Protein 8CDS (pdb70)

Foldseek 3Di:
DPKAKDKDFADEEAQFDKIKIKIAIPDDFQLQWKKFKFWPDPVDHTFGAKIAGNVRPDMDGDPVQPPFKDKGADRVRRMIMIIGGRDDQVVFTFMKMWIQNPSPDDDGDVVNTDNIHPGHTHGYDD

Solvent-accessible surface area: 6463 Å² total; per-residue (Å²): 118,148,16,119,10,97,12,54,36,30,25,117,20,98,60,49,60,66,28,88,0,18,0,63,6,58,46,99,64,0,73,83,23,11,0,0,0,0,9,56,30,150,212,88,116,67,37,29,0,0,0,3,36,61,189,34,108,25,43,64,52,10,132,68,2,126,88,31,7,70,10,43,31,41,42,107,127,23,39,0,40,0,128,0,57,59,1,83,49,120,0,47,5,34,0,11,0,0,0,5,77,108,107,80,50,53,25,81,69,34,180,41,7,48,60,74,5,168,20,16,91,0,45,6,48,128

Secondary structure (DSSP, 8-state):
---EEEEE---EEETT--EEEEEEEESS--TT-EEEEEEE-SS-SSEEEEEE-TTSS-EEE-GGGTTTEEEEEETTTTEEEEEE-S--GGG-EEEEEEEE-S-S-----GGG-B-----EEEEEE-

Nearest PDB structures (foldseek):
  7zox-assembly1_B  TM=9.797E-01  e=1.256E-21  Vicugna pacos
  6zwk-assembly6_F  TM=9.671E-01  e=2.564E-18  Vicugna pacos
  5imm-assembly1_B  TM=9.569E-01  e=3.963E-18  Camelidae
  8b7w-assembly1_H-2  TM=9.263E-01  e=4.849E-17  Lama glama
  6qkd-assembly3_J  TM=9.405E-01  e=1.669E-15  Lama glama

Sequence (126 aa):
SQVQLVESSGGGVVQTGDSLMMLSCTTVSSGHTIDNWAMGWFRQTPRKQREFVAAIDKRGTGAIYGNSSVKGRFTVSSRDNAKKNMVYLRMMNSLKPEDTAVYFCAVDQLLNAGLGDVSYYDYDYWGQGTQVTVSS

Structure (mmCIF, N/CA/C/O backbone):
data_8CDS
#
_entry.id   8CDS
#
_cell.length_a   26.877
_cell.length_b   42.105
_cell.length_c   44.946
_cell.angle_alpha   90.000
_cell.angle_beta   93.055
_cell.angle_gamma   90.000
#
_symmetry.space_group_name_H-M   'P 1 21 1'
#
loop_
_entity.id
_entity.type
_entity.pdbx_description
1 polymer '5-Nup93 inhibitory VHH antibody'
2 non-polymer 1,2-ETHANEDIOL
3 non-polymer DI(HYDROXYETHYL)ETHER
4 water water
#
loop_
_atom_site.group_PDB
_atom_site.id
_atom_site.type_symbol
_atom_site.label_atom_id
_atom_site.label_alt_id
_atom_site.label_comp_id
_atom_site.label_asym_id
_atom_site.label_entity_id
_atom_site.label_seq_id
_atom_site.pdbx_PDB_ins_code
_atom_site.Cartn_x
_atom_site.Cartn_y
_atom_site.Cartn_z
_atom_site.occupancy
_atom_site.B_iso_or_equiv
_atom_site.auth_seq_id
_atom_site.auth_comp_id
_atom_site.auth_asym_id
_atom_site.auth_atom_id
_atom_site.pdbx_PDB_model_num
ATOM 1 N N . SER A 1 2 ? 13.87225 -12.00307 5.13848 1.000 44.62098 2 SER A N 1
ATOM 2 C CA . SER A 1 2 ? 12.55538 -11.48285 4.78686 1.000 44.95487 2 SER A CA 1
ATOM 3 C C . SER A 1 2 ? 12.64023 -10.51623 3.60851 1.000 43.90477 2 SER A C 1
ATOM 4 O O . SER A 1 2 ? 13.57421 -9.71546 3.50521 1.000 44.08897 2 SER A O 1
ATOM 7 N N . GLN A 1 3 ? 11.65511 -10.58896 2.71539 1.000 41.66879 3 GLN A N 1
ATOM 8 C CA . GLN A 1 3 ? 11.65047 -9.77086 1.50980 1.000 40.85681 3 GLN A CA 1
ATOM 9 C C . GLN A 1 3 ? 10.74305 -8.55285 1.63690 1.000 34.52282 3 GLN A C 1
ATOM 10 O O . GLN A 1 3 ? 10.20473 -8.07805 0.63450 1.000 33.71428 3 GLN A O 1
ATOM 16 N N . VAL A 1 4 ? 10.58061 -8.03151 2.84729 1.000 30.23239 4 VAL A N 1
ATOM 17 C CA . VAL A 1 4 ? 9.71717 -6.88062 3.09544 1.000 26.02526 4 VAL A CA 1
ATOM 18 C C . VAL A 1 4 ? 10.51324 -5.60078 2.89524 1.000 24.84440 4 VAL A C 1
ATOM 19 O O . VAL A 1 4 ? 11.58122 -5.42580 3.49282 1.000 25.67564 4 VAL A O 1
ATOM 23 N N . GLN A 1 5 ? 9.98700 -4.69580 2.06713 1.000 22.27200 5 GLN A N 1
ATOM 24 C CA . GLN A 1 5 ? 10.65645 -3.43547 1.76692 1.000 22.69716 5 GLN A CA 1
ATOM 25 C C . GLN A 1 5 ? 9.70497 -2.27506 2.00340 1.000 20.32877 5 GLN A C 1
ATOM 26 O O . GLN A 1 5 ? 8.54162 -2.32143 1.60015 1.000 20.78510 5 GLN A O 1
ATOM 32 N N . LEU A 1 6 ? 10.21396 -1.22966 2.64592 1.000 18.22087 6 LEU A N 1
ATOM 33 C CA . LEU A 1 6 ? 9.43200 -0.04968 2.99149 1.000 18.23878 6 LEU A CA 1
ATOM 34 C C . LEU A 1 6 ? 10.04637 1.15950 2.31457 1.000 19.18909 6 LEU A C 1
ATOM 35 O O . LEU A 1 6 ? 11.26593 1.34011 2.36951 1.000 20.91859 6 LEU A O 1
ATOM 40 N N . VAL A 1 7 ? 9.20408 1.99917 1.70550 1.000 19.12814 7 VAL A N 1
ATOM 41 C CA . VAL A 1 7 ? 9.66184 3.21981 1.04460 1.000 18.71541 7 VAL A CA 1
ATOM 42 C C . VAL A 1 7 ? 8.83826 4.39714 1.54239 1.000 18.44953 7 VAL A C 1
ATOM 43 O O . VAL A 1 7 ? 7.64317 4.50670 1.22561 1.000 18.47682 7 VAL A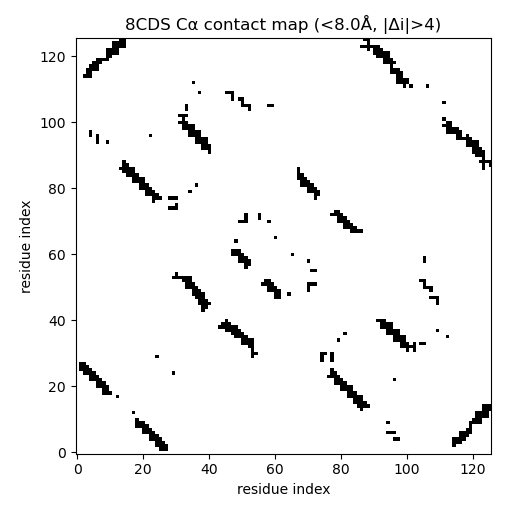 O 1
ATOM 47 N N . GLU A 1 8 ? 9.47916 5.28865 2.30405 1.000 17.91851 8 GLU A N 1
ATOM 48 C CA . GLU A 1 8 ? 8.83698 6.49652 2.79799 1.000 17.99367 8 GLU A CA 1
ATOM 49 C C . GLU A 1 8 ? 8.95349 7.62853 1.78839 1.000 17.99203 8 GLU A C 1
ATOM 50 O O . GLU A 1 8 ? 9.96752 7.77589 1.10623 1.000 20.50991 8 GLU A O 1
ATOM 56 N N . SER A 1 9 ? 7.91530 8.44980 1.71996 1.000 16.66400 9 SER A N 1
ATOM 57 C CA A SER A 1 9 ? 7.93548 9.61079 0.84620 0.553 16.82146 9 SER A CA 1
ATOM 58 C CA B SER A 1 9 ? 7.91786 9.60298 0.83542 0.447 17.40552 9 SER A CA 1
ATOM 59 C C . SER A 1 9 ? 7.11541 10.71602 1.49003 1.000 16.68862 9 SER A C 1
ATOM 60 O O . SER A 1 9 ? 6.47261 10.52115 2.52587 1.000 15.90494 9 SER A O 1
ATOM 65 N N . GLY A 1 10 ? 7.15277 11.88740 0.86567 1.000 17.76659 10 GLY A N 1
ATOM 66 C CA . GLY A 1 10 ? 6.39505 13.01966 1.33803 1.000 18.62345 10 GLY A CA 1
ATOM 67 C C . GLY A 1 10 ? 7.19448 14.02495 2.12677 1.000 16.99461 10 GLY A C 1
ATOM 68 O O . GLY A 1 10 ? 6.64739 15.07249 2.49631 1.000 17.68955 10 GLY A O 1
ATOM 69 N N . GLY A 1 11 ? 8.46680 13.74448 2.40319 1.000 17.64327 11 GLY A N 1
ATOM 70 C CA . GLY A 1 11 ? 9.29466 14.73287 3.05439 1.000 18.43798 11 GLY A CA 1
ATOM 71 C C . GLY A 1 11 ? 9.50630 15.95509 2.18294 1.000 17.75362 11 GLY A C 1
ATOM 72 O O . GLY A 1 11 ? 9.29955 15.94180 0.96583 1.000 20.45441 11 GLY A O 1
ATOM 73 N N . GLY A 1 12 ? 9.91427 17.03858 2.82644 1.000 17.84056 12 GLY A N 1
ATOM 74 C CA . GLY A 1 12 ? 10.13317 18.27288 2.10086 1.000 18.57748 12 GLY A CA 1
ATOM 75 C C . GLY A 1 12 ? 10.61298 19.36972 3.02415 1.000 18.05834 12 GLY A C 1
ATOM 76 O O . GLY A 1 12 ? 10.84312 19.16240 4.22201 1.000 19.69473 12 GLY A O 1
ATOM 77 N N . VAL A 1 13 ? 10.76796 20.54913 2.43450 1.000 18.01481 13 VAL A N 1
ATOM 78 C CA . VAL A 1 13 ? 11.20989 21.74913 3.13228 1.000 20.06057 13 VAL A CA 1
ATOM 79 C C . VAL A 1 13 ? 10.00123 22.65904 3.28318 1.000 20.85495 13 VAL A C 1
ATOM 80 O O . VAL A 1 13 ? 9.35523 23.01180 2.29027 1.000 22.73801 13 VAL A O 1
ATOM 84 N N . VAL A 1 14 ? 9.68354 23.04111 4.51653 1.000 19.61270 14 VAL A N 1
ATOM 85 C CA . VAL A 1 14 ? 8.49247 23.83418 4.78523 1.000 20.51799 14 VAL A CA 1
ATOM 86 C C . VAL A 1 14 ? 8.81695 24.90807 5.81410 1.000 22.39292 14 VAL A C 1
ATOM 87 O O . VAL A 1 14 ? 9.87662 24.90675 6.44639 1.000 23.96173 14 VAL A O 1
ATOM 91 N N . GLN A 1 15 ? 7.88696 25.84808 5.94463 1.000 23.94362 15 GLN A N 1
ATOM 92 C CA . GLN A 1 15 ? 7.94317 26.92774 6.91765 1.000 25.03070 15 GLN A CA 1
ATOM 93 C C . GLN A 1 15 ? 7.28318 26.48690 8.22158 1.000 21.46107 15 GLN A C 1
ATOM 94 O O . GLN A 1 15 ? 6.37788 25.65330 8.22355 1.000 20.44870 15 GLN A O 1
ATOM 100 N N . THR A 1 16 ? 7.75167 27.04274 9.33586 1.000 19.77680 16 THR A N 1
ATOM 101 C CA . THR A 1 16 ? 7.03273 26.91143 10.59653 1.000 20.96546 16 THR A CA 1
ATOM 102 C C . THR A 1 16 ? 5.53898 27.14811 10.40996 1.000 20.10854 16 THR A C 1
ATOM 103 O O . THR A 1 16 ? 5.12172 28.12623 9.78510 1.000 21.25556 16 THR A O 1
ATOM 107 N N . GLY A 1 17 ? 4.73732 26.22408 10.93483 1.000 19.83355 17 GLY A N 1
ATOM 108 C CA . GLY A 1 17 ? 3.29831 26.28677 10.82261 1.000 20.30186 17 GLY A CA 1
ATOM 109 C C . GLY A 1 17 ? 2.71243 25.50570 9.66645 1.000 21.06054 17 GLY A C 1
ATOM 110 O O . GLY A 1 17 ? 1.49414 25.29720 9.64239 1.000 23.57694 17 GLY A O 1
ATOM 111 N N . ASP A 1 18 ? 3.53443 25.07753 8.70849 1.000 20.73898 18 ASP A N 1
ATOM 112 C CA . ASP A 1 18 ? 3.07268 24.35235 7.53644 1.000 20.71551 18 ASP A CA 1
ATOM 113 C C . ASP A 1 18 ? 2.72099 22.90661 7.88915 1.000 19.54689 18 ASP A C 1
ATOM 114 O O . ASP A 1 18 ? 2.95538 22.42568 9.00493 1.000 18.40038 18 ASP A O 1
ATOM 119 N N . SER A 1 19 ? 2.17715 22.20537 6.89378 1.000 19.56906 19 SER A N 1
ATOM 120 C CA . SER A 1 19 ? 1.74528 20.82022 7.01641 1.000 18.60635 19 SER A CA 1
ATOM 121 C C . SER A 1 19 ? 2.39746 19.96945 5.94168 1.000 18.84056 19 SER A C 1
ATOM 122 O O . SER A 1 19 ? 2.67172 20.44286 4.83810 1.000 20.11126 19 SER A O 1
ATOM 125 N N . LEU A 1 20 ? 2.63212 18.70203 6.28009 1.000 16.79863 20 LEU A N 1
ATOM 126 C CA . LEU A 1 20 ? 3.07080 17.68167 5.33985 1.000 15.96064 20 LEU A CA 1
ATOM 127 C C . LEU A 1 20 ? 2.23386 16.43226 5.55491 1.000 18.40817 20 LEU A C 1
ATOM 128 O O . LEU A 1 20 ? 1.62117 16.24463 6.60461 1.000 19.64669 20 LEU A O 1
ATOM 133 N N . MET A 1 21 ? 2.26202 15.55175 4.56444 1.000 17.36737 21 MET A N 1
ATOM 134 C CA A MET A 1 21 ? 1.61522 14.24525 4.65794 0.700 17.46295 21 MET A CA 1
ATOM 135 C CA B MET A 1 21 ? 1.61175 14.24680 4.64395 0.300 17.89691 21 MET A CA 1
ATOM 136 C C . MET A 1 21 ? 2.63214 13.20256 4.20339 1.000 17.22578 21 MET A C 1
ATOM 137 O O . MET A 1 21 ? 2.86056 13.02586 3.00078 1.000 20.28390 21 MET A O 1
ATOM 146 N N . LEU A 1 22 ? 3.24853 12.51508 5.16187 1.000 14.89811 22 LEU A N 1
ATOM 147 C CA . LEU A 1 22 ? 4.16657 11.44536 4.79953 1.000 13.50107 22 LEU A CA 1
ATOM 148 C C . LEU A 1 22 ? 3.39385 10.17906 4.45264 1.000 14.56639 22 LEU A C 1
ATOM 149 O O . LEU A 1 22 ? 2.29463 9.93003 4.96092 1.000 14.04906 22 LEU A O 1
ATOM 154 N N . SER A 1 23 ? 3.97759 9.37457 3.57244 1.000 15.04574 23 SER A N 1
ATOM 155 C CA . SER A 1 23 ? 3.41175 8.07210 3.25634 1.000 16.39523 23 SER A CA 1
ATOM 156 C C . SER A 1 23 ? 4.52776 7.04239 3.24561 1.000 16.81243 23 SER A C 1
ATOM 157 O O . SER A 1 23 ? 5.70670 7.36666 3.08521 1.000 18.19971 23 SER A O 1
ATOM 160 N N . CYS A 1 24 ? 4.14388 5.78799 3.43904 1.000 16.28442 24 CYS A N 1
ATOM 161 C CA . CYS A 1 24 ? 5.08054 4.68755 3.31194 1.000 15.96811 24 CYS A CA 1
ATOM 162 C C . CYS A 1 24 ? 4.37828 3.56658 2.57485 1.000 15.91503 24 CYS A C 1
ATOM 163 O O . CYS A 1 24 ? 3.27268 3.17424 2.95381 1.000 15.09437 24 CYS A O 1
ATOM 166 N N A THR A 1 25 ? 5.02171 3.04759 1.53661 0.709 16.47744 25 THR A N 1
ATOM 167 N N B THR A 1 25 ? 4.99149 3.10048 1.49093 0.291 16.55937 25 THR A N 1
ATOM 168 C CA A THR A 1 25 ? 4.50380 1.91714 0.77701 0.709 17.37543 25 THR A CA 1
ATOM 169 C CA B THR A 1 25 ? 4.52796 1.90794 0.79806 0.291 17.09444 25 THR A CA 1
ATOM 170 C C A THR A 1 25 ? 5.30661 0.66814 1.11671 0.709 17.67294 25 THR A C 1
ATOM 171 C C B THR A 1 25 ? 5.29704 0.70338 1.31170 0.291 17.40978 25 THR A C 1
ATOM 172 O O A THR A 1 25 ? 6.54144 0.69682 1.08336 0.709 18.35780 25 THR A O 1
ATOM 173 O O B THR A 1 25 ? 6.49458 0.79233 1.59577 0.291 17.91198 25 THR A O 1
ATOM 180 N N . VAL A 1 26 ? 4.60866 -0.42585 1.42117 1.000 17.15931 26 VAL A N 1
ATOM 181 C CA . VAL A 1 26 ? 5.22728 -1.67350 1.85597 1.000 17.68636 26 VAL A CA 1
ATOM 182 C C . VAL A 1 26 ? 5.10365 -2.69126 0.73367 1.000 18.51572 26 VAL A C 1
ATOM 183 O O . VAL A 1 26 ? 4.02419 -2.85644 0.15013 1.000 19.65821 26 VAL A O 1
ATOM 187 N N . SER A 1 27 ? 6.19431 -3.39092 0.44637 1.000 19.74894 27 SER A N 1
ATOM 188 C CA A SER A 1 27 ? 6.18551 -4.43803 -0.56251 0.582 21.11551 27 SER A CA 1
ATOM 189 C CA B SER A 1 27 ? 6.18015 -4.43902 -0.55908 0.418 21.19711 27 SER A CA 1
ATOM 190 C C . SER A 1 27 ? 6.76001 -5.72396 0.01614 1.000 21.51102 27 SER A C 1
ATOM 191 O O . SER A 1 27 ? 7.63400 -5.69795 0.88115 1.000 23.77940 27 SER A O 1
ATOM 196 N N . GLY A 1 28 ? 6.25194 -6.85679 -0.46597 1.000 21.18904 28 GLY A N 1
ATOM 197 C CA . GLY A 1 28 ? 6.77284 -8.16245 -0.08753 1.000 21.39463 28 GLY A CA 1
ATOM 198 C C . GLY A 1 28 ? 5.90083 -8.94770 0.86384 1.000 22.29656 28 GLY A C 1
ATOM 199 O O . GLY A 1 28 ? 6.10915 -10.16080 1.01758 1.000 23.18279 28 GLY A O 1
ATOM 200 N N . HIS A 1 29 ? 4.93031 -8.30287 1.49668 1.000 20.99670 29 HIS A N 1
ATOM 201 C CA . HIS A 1 29 ? 4.03411 -8.95577 2.43788 1.000 20.83177 29 HIS A CA 1
ATOM 202 C C . HIS A 1 29 ? 2.90647 -7.98445 2.74596 1.000 19.98592 29 HIS A C 1
ATOM 203 O O . HIS A 1 29 ? 3.10908 -6.77037 2.72792 1.000 19.98997 29 HIS A O 1
ATOM 210 N N . THR A 1 30 ? 1.71955 -8.52264 2.99663 1.000 18.47550 30 THR A N 1
ATOM 211 C CA . THR A 1 30 ? 0.61379 -7.67916 3.42606 1.000 18.54751 30 THR A CA 1
ATOM 212 C C . THR A 1 30 ? 0.88972 -7.10580 4.81457 1.000 19.56515 30 THR A C 1
ATOM 213 O O . THR A 1 30 ? 1.50781 -7.75165 5.67029 1.000 20.46599 30 THR A O 1
ATOM 217 N N . ILE A 1 31 ? 0.42269 -5.87002 5.03420 1.000 19.08794 31 ILE A N 1
ATOM 218 C CA . ILE A 1 31 ? 0.53664 -5.25080 6.35156 1.000 18.61284 31 ILE A CA 1
ATOM 219 C C . ILE A 1 31 ? -0.71262 -5.44259 7.19837 1.000 18.42521 31 ILE A C 1
ATOM 220 O O . ILE A 1 31 ? -0.77195 -4.91364 8.31536 1.000 17.46113 31 ILE A O 1
ATOM 225 N N . ASP A 1 32 ? -1.70911 -6.19019 6.71950 1.000 19.45088 32 ASP A N 1
ATOM 226 C CA . ASP A 1 32 ? -3.01034 -6.15024 7.38661 1.000 18.93190 32 ASP A CA 1
ATOM 227 C C . ASP A 1 32 ? -3.02572 -6.82179 8.75526 1.000 18.90768 32 ASP A C 1
ATOM 228 O O . ASP A 1 32 ? -3.99383 -6.63992 9.49867 1.000 20.72866 32 ASP A O 1
ATOM 233 N N . ASN A 1 33 ? -1.99617 -7.58579 9.11160 1.000 18.09139 33 ASN A N 1
ATOM 234 C CA . ASN A 1 33 ? -1.92071 -8.16698 10.44695 1.000 18.57042 33 ASN A CA 1
ATOM 235 C C . ASN A 1 33 ? -0.83811 -7.53410 11.30563 1.000 17.91642 33 ASN A C 1
ATOM 236 O O . ASN A 1 33 ? -0.52109 -8.07612 12.36772 1.000 20.87014 33 ASN A O 1
ATOM 241 N N . TRP A 1 34 ? -0.27542 -6.39663 10.88566 1.000 16.69113 34 TRP A N 1
ATOM 242 C CA . TRP A 1 34 ? 0.83084 -5.74876 11.57737 1.000 16.63996 34 TRP A CA 1
ATOM 243 C C . TRP A 1 34 ? 0.44043 -4.38117 12.11807 1.000 14.77314 34 TRP A C 1
ATOM 244 O O . TRP A 1 34 ? -0.28649 -3.61891 11.46289 1.000 14.61489 34 TRP A O 1
ATOM 255 N N . ALA A 1 35 ? 0.95679 -4.06726 13.30280 1.000 15.84124 35 ALA A N 1
ATOM 256 C CA . ALA A 1 35 ? 1.04125 -2.68228 13.73925 1.000 14.71945 35 ALA A CA 1
ATOM 257 C C . ALA A 1 35 ? 2.17124 -1.99839 12.98724 1.000 15.58245 35 ALA A C 1
ATOM 258 O O . ALA A 1 35 ? 3.15520 -2.63019 12.60731 1.000 16.25613 35 ALA A O 1
ATOM 260 N N . MET A 1 36 ? 2.01614 -0.70263 12.74888 1.000 15.05488 36 MET A N 1
ATOM 261 C CA . MET A 1 36 ? 3.01030 0.05267 12.00289 1.000 14.82614 36 MET A CA 1
ATOM 262 C C . MET A 1 36 ? 3.38037 1.29288 12.79698 1.000 13.85631 36 MET A C 1
ATOM 263 O O . MET A 1 36 ? 2.54139 1.85379 13.50239 1.000 14.78184 36 MET A O 1
ATOM 268 N N . GLY A 1 37 ? 4.65315 1.70317 12.70677 1.000 11.91581 37 GLY A N 1
ATOM 269 C CA . GLY A 1 37 ? 5.13465 2.82319 13.47989 1.000 12.40873 37 GLY A CA 1
ATOM 270 C C . GLY A 1 37 ? 5.89805 3.83168 12.64395 1.000 13.33021 37 GLY A C 1
ATOM 271 O O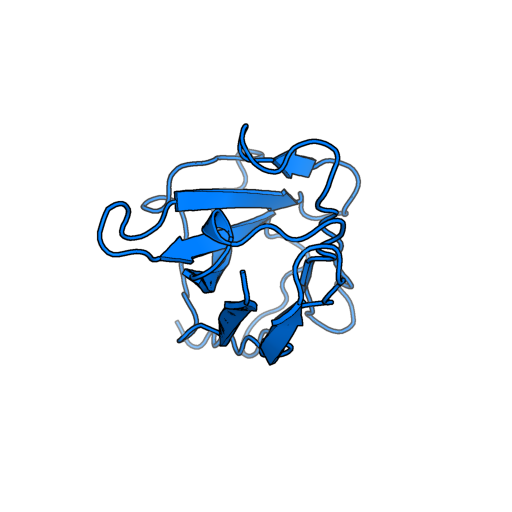 . GLY A 1 37 ? 6.43593 3.52246 11.57637 1.000 15.64340 37 GLY A O 1
ATOM 272 N N . TRP A 1 38 ? 5.94918 5.05998 13.16976 1.000 13.65951 38 TRP A N 1
ATOM 273 C CA . TRP A 1 38 ? 6.79506 6.12506 12.65111 1.000 13.79582 38 TRP A CA 1
ATOM 274 C C . TRP A 1 38 ? 7.77561 6.56461 13.72308 1.000 12.36960 38 TRP A C 1
ATOM 275 O O . TRP A 1 38 ? 7.39946 6.72556 14.89633 1.000 12.66287 38 TRP A O 1
ATOM 286 N N . PHE A 1 39 ? 9.03349 6.75131 13.31145 1.000 13.30693 39 PHE A N 1
ATOM 287 C CA . PHE A 1 39 ? 10.11170 7.25076 14.15538 1.000 14.32914 39 PHE A CA 1
ATOM 288 C C . PHE A 1 39 ? 10.87516 8.33490 13.40904 1.000 14.62723 39 PHE A C 1
ATOM 289 O O . PHE A 1 39 ? 10.73347 8.49521 12.19657 1.000 15.81719 39 PHE A O 1
ATOM 297 N N . ARG A 1 40 ? 11.73241 9.06377 14.12460 1.000 14.83427 40 ARG A N 1
ATOM 298 C CA . ARG A 1 40 ? 12.50990 10.10686 13.46272 1.000 13.72776 40 ARG A CA 1
ATOM 299 C C . ARG A 1 40 ? 13.90504 10.21546 14.06257 1.000 14.54797 40 ARG A C 1
ATOM 300 O O . ARG A 1 40 ? 14.11534 9.99927 15.25914 1.000 15.05801 40 ARG A O 1
ATOM 308 N N . GLN A 1 41 ? 14.85233 10.57079 13.19697 1.000 13.60209 41 GLN A N 1
ATOM 309 C CA . GLN A 1 41 ? 16.27346 10.58971 13.50994 1.000 13.07568 41 GLN A CA 1
ATOM 310 C C . GLN A 1 41 ? 16.79309 12.02163 13.50549 1.000 14.98837 41 GLN A C 1
ATOM 311 O O . GLN A 1 41 ? 16.58810 12.76345 12.52930 1.000 14.53847 41 GLN A O 1
ATOM 317 N N . THR A 1 42 ? 17.47857 12.38352 14.58596 1.000 16.67996 42 THR A N 1
ATOM 318 C CA . THR A 1 42 ? 18.19552 13.63694 14.77510 1.000 18.88897 42 THR A CA 1
ATOM 319 C C . THR A 1 42 ? 19.55688 13.31820 15.37341 1.000 18.67568 42 THR A C 1
ATOM 320 O O . THR A 1 42 ? 19.82295 12.17692 15.76743 1.000 18.48246 42 THR A O 1
ATOM 324 N N . PRO A 1 43 ? 20.45558 14.30580 15.47019 1.000 19.42286 43 PRO A N 1
ATOM 325 C CA . PRO A 1 43 ? 21.72011 14.04213 16.18223 1.000 20.22075 43 PRO A CA 1
ATOM 326 C C . PRO A 1 43 ? 21.51255 13.55963 17.60836 1.000 21.10217 43 PRO A C 1
ATOM 327 O O . PRO A 1 43 ? 22.29968 12.74042 18.10385 1.000 21.88200 43 PRO A O 1
ATOM 331 N N . ARG A 1 44 ? 20.44306 14.00964 18.26811 1.000 20.62537 44 ARG A N 1
ATOM 332 C CA . ARG A 1 44 ? 20.22437 13.66826 19.66314 1.000 20.92954 44 ARG A CA 1
ATOM 333 C C . ARG A 1 44 ? 19.42531 12.38751 19.87581 1.000 19.55758 44 ARG A C 1
ATOM 334 O O . ARG A 1 44 ? 19.52192 11.79923 20.95721 1.000 20.56564 44 ARG A O 1
ATOM 342 N N . LYS A 1 45 ? 18.64850 11.93685 18.89215 1.000 18.02560 45 LYS A N 1
ATOM 343 C CA . LYS A 1 45 ? 17.85502 10.71796 19.03641 1.000 16.86137 45 LYS A CA 1
ATOM 344 C C . LYS A 1 45 ? 17.90694 9.95132 17.72956 1.000 15.67354 45 LYS A C 1
ATOM 345 O O . LYS A 1 45 ? 17.48353 10.46330 16.69450 1.000 16.49147 45 LYS A O 1
ATOM 351 N N . GLN A 1 46 ? 18.44032 8.73122 17.77251 1.000 16.59444 46 GLN A N 1
ATOM 352 C CA . GLN A 1 46 ? 18.61802 7.97734 16.53596 1.000 15.03729 46 GLN A CA 1
ATOM 353 C C . GLN A 1 46 ? 17.27603 7.52541 15.96967 1.000 15.36102 46 GLN A C 1
ATOM 354 O O . GLN A 1 46 ? 17.07326 7.55528 14.75266 1.000 15.60630 46 GLN A O 1
ATOM 360 N N . ARG A 1 47 ? 16.35607 7.09069 16.82961 1.000 16.67093 47 ARG A N 1
ATOM 361 C CA . ARG A 1 47 ? 15.00202 6.70866 16.40396 1.000 15.99659 47 ARG A CA 1
ATOM 362 C C . ARG A 1 47 ? 14.03727 7.13696 17.51086 1.000 16.09638 47 ARG A C 1
ATOM 363 O O . ARG A 1 47 ? 13.58775 6.32498 18.32439 1.000 17.23544 47 ARG A O 1
ATOM 371 N N . GLU A 1 48 ? 13.69279 8.42070 17.51529 1.000 15.46058 48 GLU A N 1
ATOM 372 C CA . GLU A 1 48 ? 12.68178 8.93100 18.43394 1.000 14.23359 48 GLU A CA 1
ATOM 373 C C . GLU A 1 48 ? 11.28137 8.46033 18.02273 1.000 15.10253 48 GLU A C 1
ATOM 374 O O . GLU A 1 48 ? 10.88845 8.58829 16.85836 1.000 15.87833 48 GLU A O 1
ATOM 380 N N . PHE A 1 49 ? 10.52582 7.92067 18.97569 1.000 14.51272 49 PHE A N 1
ATOM 381 C CA . PHE A 1 49 ? 9.16835 7.48512 18.66622 1.000 14.05871 49 PHE A CA 1
ATOM 382 C C . PHE A 1 49 ? 8.25942 8.65656 18.28604 1.000 14.76127 49 PHE A C 1
ATOM 383 O O . PHE A 1 49 ? 8.20481 9.67698 18.99288 1.000 14.76915 49 PHE A O 1
ATOM 391 N N . VAL A 1 50 ? 7.50261 8.49291 17.18531 1.000 13.54401 50 VAL A N 1
ATOM 392 C CA . VAL A 1 50 ? 6.56097 9.50723 16.71825 1.000 12.48597 50 VAL A CA 1
ATOM 393 C C . VAL A 1 50 ? 5.11299 9.02599 16.78663 1.000 14.59479 50 VAL A C 1
ATOM 394 O O . VAL A 1 50 ? 4.25184 9.71723 17.33806 1.000 13.66122 50 VAL A O 1
ATOM 398 N N . ALA A 1 51 ? 4.81484 7.85944 16.20412 1.000 13.70322 51 ALA A N 1
ATOM 399 C CA . ALA A 1 51 ? 3.44022 7.36584 16.22413 1.000 15.05322 51 ALA A CA 1
ATOM 400 C C . ALA A 1 51 ? 3.40784 5.86778 15.94616 1.000 15.35487 51 ALA A C 1
ATOM 401 O O . ALA A 1 51 ? 4.31662 5.30622 15.33330 1.000 15.01477 51 ALA A O 1
ATOM 403 N N . ALA A 1 52 ? 2.32639 5.23012 16.38700 1.000 13.04117 52 ALA A N 1
ATOM 404 C CA . ALA A 1 52 ? 2.08104 3.83609 16.03655 1.000 12.56402 52 ALA A CA 1
ATOM 405 C C . ALA A 1 52 ? 0.58907 3.62159 15.86570 1.000 12.52023 52 ALA A C 1
ATOM 406 O O . ALA A 1 52 ? -0.21233 4.28360 16.52104 1.000 14.12499 52 ALA A O 1
ATOM 408 N N . ILE A 1 53 ? 0.22218 2.68458 14.98046 1.000 12.85651 53 ILE A N 1
ATOM 409 C CA . ILE A 1 53 ? -1.17155 2.46565 14.62049 1.000 13.49762 53 ILE A CA 1
ATOM 410 C C . ILE A 1 53 ? -1.42665 0.96664 14.55657 1.000 14.56251 53 ILE A C 1
ATOM 411 O O . ILE A 1 53 ? -0.60993 0.21591 14.01113 1.000 14.64316 53 ILE A O 1
ATOM 416 N N . ASP A 1 54 ? -2.56156 0.52909 15.11311 1.000 15.29226 54 ASP A N 1
ATOM 417 C CA . ASP A 1 54 ? -2.81094 -0.90326 15.17379 1.000 15.73368 54 ASP A CA 1
ATOM 418 C C . ASP A 1 54 ? -3.31242 -1.42289 13.82407 1.000 15.37234 54 ASP A C 1
ATOM 419 O O . ASP A 1 54 ? -3.58121 -0.65952 12.89202 1.000 15.48162 54 ASP A O 1
ATOM 424 N N . LYS A 1 55 ? -3.43250 -2.75348 13.72659 1.000 16.11899 55 LYS A N 1
ATOM 425 C CA . LYS A 1 55 ? -3.60410 -3.38864 12.42348 1.000 17.89227 55 LYS A CA 1
ATOM 426 C C . LYS A 1 55 ? -4.86697 -2.91662 11.70685 1.000 19.54672 55 LYS A C 1
ATOM 427 O O . LYS A 1 55 ? -4.86994 -2.80773 10.47344 1.000 20.76091 55 LYS A O 1
ATOM 433 N N . ARG A 1 56 ? -5.93698 -2.60592 12.43865 1.000 19.51077 56 ARG A N 1
ATOM 434 C CA . ARG A 1 56 ? -7.15764 -2.14833 11.79015 1.000 21.60790 56 ARG A CA 1
ATOM 435 C C . ARG A 1 56 ? -7.29081 -0.63457 11.73708 1.000 20.82399 56 ARG A C 1
ATOM 436 O O . ARG A 1 56 ? -8.22636 -0.13200 11.10894 1.000 22.62175 56 ARG A O 1
ATOM 444 N N . GLY A 1 57 ? -6.37215 0.10594 12.34588 1.000 19.17856 57 GLY A N 1
ATOM 445 C CA . GLY A 1 57 ? -6.45412 1.55032 12.35440 1.000 19.87011 57 GLY A CA 1
ATOM 446 C C . GLY A 1 57 ? -7.32732 2.12967 13.44128 1.000 20.66094 57 GLY A C 1
ATOM 447 O O . GLY A 1 57 ? -7.47976 3.35567 13.49871 1.000 23.41633 57 GLY A O 1
ATOM 448 N N . THR A 1 58 ? -7.89573 1.29491 14.31116 1.000 20.19894 58 THR A N 1
ATOM 449 C CA . THR A 1 58 ? -8.79047 1.78502 15.35412 1.000 20.66531 5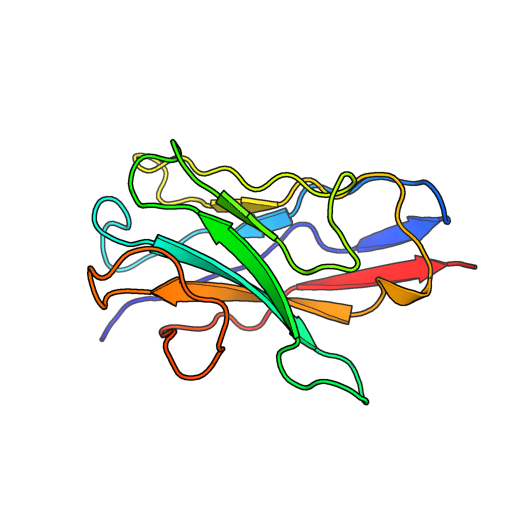8 THR A CA 1
ATOM 450 C C . THR A 1 58 ? -8.04522 2.46585 16.49494 1.000 20.26612 58 THR A C 1
ATOM 451 O O . THR A 1 58 ? -8.60151 3.35144 17.14271 1.000 22.35037 58 THR A O 1
ATOM 455 N N . GLY A 1 59 ? -6.80725 2.07801 16.76985 1.000 18.20672 59 GLY A N 1
ATOM 456 C CA . GLY A 1 59 ? -6.04876 2.64916 17.86987 1.000 16.96748 59 GLY A CA 1
ATOM 457 C C . GLY A 1 59 ? -4.73871 3.23683 17.38283 1.000 15.93403 59 GLY A C 1
ATOM 458 O O . GLY A 1 59 ? -4.16215 2.77516 16.39478 1.000 17.04951 59 GLY A O 1
ATOM 459 N N . ALA A 1 60 ? -4.27457 4.26996 18.08589 1.000 16.15537 60 ALA A N 1
ATOM 460 C CA . ALA A 1 60 ? -3.00068 4.90850 17.78977 1.000 15.38115 60 ALA A CA 1
ATOM 461 C C . ALA A 1 60 ? -2.41385 5.49029 19.06555 1.000 16.15455 60 ALA A C 1
ATOM 462 O O . ALA A 1 60 ? -3.14044 5.88303 19.98439 1.000 18.78896 60 ALA A O 1
ATOM 464 N N . ILE A 1 61 ? -1.08545 5.53631 19.11688 1.000 14.92750 61 ILE A N 1
ATOM 465 C CA . ILE A 1 61 ? -0.37328 6.24722 20.16770 1.000 15.63881 61 ILE A CA 1
ATOM 466 C C . ILE A 1 61 ? 0.64716 7.16626 19.51217 1.000 15.77899 61 ILE A C 1
ATOM 467 O O . ILE A 1 61 ? 1.04043 6.97625 18.35786 1.000 15.54862 61 ILE A O 1
ATOM 472 N N . TYR A 1 62 ? 1.07850 8.17505 20.27088 1.000 15.93723 62 TYR A N 1
ATOM 473 C CA . TYR A 1 62 ? 1.94591 9.21757 19.73494 1.000 15.79112 62 TYR A CA 1
ATOM 474 C C . TYR A 1 62 ? 3.04140 9.57235 20.72485 1.000 16.10092 62 TYR A C 1
ATOM 475 O O . TYR A 1 62 ? 2.85866 9.47509 21.94328 1.000 17.29141 62 TYR A O 1
ATOM 484 N N . GLY A 1 63 ? 4.17107 10.02086 20.17960 1.000 15.89548 63 GLY A N 1
ATOM 485 C CA . GLY A 1 63 ? 5.19559 10.62333 21.01524 1.000 16.39838 63 GLY A CA 1
ATOM 486 C C . GLY A 1 63 ? 4.68983 11.89534 21.67923 1.000 17.53889 63 GLY A C 1
ATOM 487 O O . GLY A 1 63 ? 3.90184 12.65261 21.10499 1.000 16.82642 63 GLY A O 1
ATOM 488 N N . ASN A 1 64 ? 5.14279 12.12238 22.91648 1.000 19.36044 64 ASN A N 1
ATOM 489 C CA . ASN A 1 64 ? 4.67088 13.26620 23.69358 1.000 23.81856 64 ASN A CA 1
ATOM 490 C C . ASN A 1 64 ? 4.78076 14.58518 22.93481 1.000 23.39410 64 ASN A C 1
ATOM 491 O O . ASN A 1 64 ? 3.86648 15.41569 22.99304 1.000 25.49280 64 ASN A O 1
ATOM 496 N N . SER A 1 65 ? 5.88040 14.79533 22.20736 1.000 19.82495 65 SER A N 1
ATOM 497 C CA A SER A 1 65 ? 6.10211 16.10800 21.60751 0.635 19.98567 65 SER A CA 1
ATOM 498 C CA B SER A 1 65 ? 6.16715 16.07333 21.55938 0.365 20.45441 65 SER A CA 1
ATOM 499 C C . SER A 1 65 ? 5.30053 16.34833 20.33349 1.000 19.74972 65 SER A C 1
ATOM 500 O O . SER A 1 65 ? 5.33556 17.47199 19.81824 1.000 22.32910 65 SER A O 1
ATOM 505 N N . VAL A 1 66 ? 4.56593 15.35641 19.82251 1.000 16.43381 66 VAL A N 1
ATOM 506 C CA . VAL A 1 66 ? 3.74112 15.54438 18.62905 1.000 16.39364 66 VAL A CA 1
ATOM 507 C C . VAL A 1 66 ? 2.25391 15.36729 18.90678 1.000 16.10685 66 VAL A C 1
ATOM 508 O O . VAL A 1 66 ? 1.43295 15.56556 17.99304 1.000 15.79654 66 VAL A O 1
ATOM 512 N N . LYS A 1 67 ? 1.87247 15.05556 20.14849 1.000 16.24818 67 LYS A N 1
ATOM 513 C CA . LYS A 1 67 ? 0.46508 14.84461 20.47281 1.000 16.67248 67 LYS A CA 1
ATOM 514 C C . LYS A 1 67 ? -0.37916 16.06789 20.12531 1.000 17.35917 67 LYS A C 1
ATOM 515 O O . LYS A 1 67 ? -0.02701 17.20834 20.45775 1.000 17.36143 67 LYS A O 1
ATOM 521 N N . GLY A 1 68 ? -1.51056 15.82498 19.45980 1.000 17.13254 68 GLY A N 1
ATOM 522 C CA . GLY A 1 68 ? -2.39491 16.88815 19.04421 1.000 17.37987 68 GLY A CA 1
ATOM 523 C C . GLY A 1 68 ? -2.05573 17.52749 17.71538 1.000 18.01162 68 GLY A C 1
ATOM 524 O O . GLY A 1 68 ? -2.91037 18.22141 17.14842 1.000 19.40806 68 GLY A O 1
ATOM 525 N N . ARG A 1 69 ? -0.83739 17.31281 17.19625 1.000 17.30816 69 ARG A N 1
ATOM 526 C CA . ARG A 1 69 ? -0.40979 17.88330 15.92209 1.000 16.22722 69 ARG A CA 1
ATOM 527 C C . ARG A 1 69 ? -0.32750 16.87588 14.78576 1.000 17.10946 69 ARG A C 1
ATOM 528 O O . ARG A 1 69 ? -0.58745 17.24035 13.63350 1.000 17.66913 69 ARG A O 1
ATOM 536 N N . PHE A 1 70 ? 0.04793 15.63437 15.06854 1.000 16.28609 70 PHE A N 1
ATOM 537 C CA . PHE A 1 70 ? 0.21360 14.61280 14.04607 1.000 15.14442 70 PHE A CA 1
ATOM 538 C C . PHE A 1 70 ? -0.93519 13.60976 14.10837 1.000 15.79852 70 PHE A C 1
ATOM 539 O O . PHE A 1 70 ? -1.50136 13.35266 15.17725 1.000 17.72028 70 PHE A O 1
ATOM 547 N N . THR A 1 71 ? -1.26305 13.02482 12.95684 1.000 14.59566 71 THR A N 1
ATOM 548 C CA . THR A 1 71 ? -2.28966 11.98816 12.86560 1.000 16.22446 71 THR A CA 1
ATOM 549 C C . THR A 1 71 ? -1.75543 10.84194 12.01859 1.000 15.05077 71 THR A C 1
ATOM 550 O O . THR A 1 71 ? -1.33700 11.06094 10.88202 1.000 15.45719 71 THR A O 1
ATOM 554 N N . VAL A 1 72 ? -1.77401 9.62135 12.55801 1.000 13.91582 72 VAL A N 1
ATOM 555 C CA . VAL A 1 72 ? -1.33568 8.45050 11.80172 1.000 13.65059 72 VAL A CA 1
ATOM 556 C C . VAL A 1 72 ? -2.55311 7.72419 11.24014 1.000 13.46681 72 VAL A C 1
ATOM 557 O O . VAL A 1 72 ? -3.60841 7.64123 11.88844 1.000 14.23532 72 VAL A O 1
ATOM 561 N N . SER A 1 73 ? -2.42244 7.23548 10.00253 1.000 12.73120 73 SER A N 1
ATOM 562 C CA A SER A 1 73 ? -3.49711 6.48567 9.36449 0.610 12.70969 73 SER A CA 1
ATOM 563 C CA B SER A 1 73 ? -3.49384 6.51525 9.32360 0.390 13.22499 73 SER A CA 1
ATOM 564 C C . SER A 1 73 ? -2.88933 5.40095 8.48366 1.000 14.29486 73 SER A C 1
ATOM 565 O O . SER A 1 73 ? -1.67786 5.33519 8.28476 1.000 14.21674 73 SER A O 1
ATOM 570 N N . ARG A 1 74 ? -3.74925 4.52860 7.96455 1.000 15.20761 74 ARG A N 1
ATOM 571 C CA . ARG A 1 74 ? -3.25927 3.44110 7.12903 1.000 14.43609 74 ARG A CA 1
ATOM 572 C C . ARG A 1 74 ? -4.33793 3.02314 6.14349 1.000 16.03751 74 ARG A C 1
ATOM 573 O O . ARG A 1 74 ? -5.52981 3.30036 6.33120 1.000 17.08792 74 ARG A O 1
ATOM 581 N N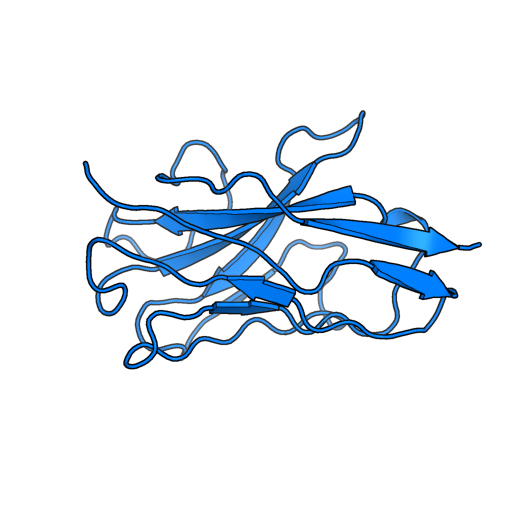 . ASP A 1 75 ? -3.89101 2.35833 5.07839 1.000 14.68593 75 ASP A N 1
ATOM 582 C CA . ASP A 1 75 ? -4.77917 1.75833 4.08048 1.000 16.59988 75 ASP A CA 1
ATOM 583 C C . ASP A 1 75 ? -4.22913 0.36577 3.80189 1.000 18.17365 75 ASP A C 1
ATOM 584 O O . ASP A 1 75 ? -3.26741 0.20735 3.03841 1.000 18.26071 75 ASP A O 1
ATOM 589 N N . ASN A 1 76 ? -4.84089 -0.64273 4.42292 1.000 17.27013 76 ASN A N 1
ATOM 590 C CA . ASN A 1 76 ? -4.26881 -1.98338 4.33003 1.000 17.57851 76 ASN A CA 1
ATOM 591 C C . ASN A 1 76 ? -4.30677 -2.52541 2.90109 1.000 17.31778 76 ASN A C 1
ATOM 592 O O . ASN A 1 76 ? -3.36519 -3.19739 2.47001 1.000 17.53433 76 ASN A O 1
ATOM 597 N N . ALA A 1 77 ? -5.37060 -2.25130 2.14886 1.000 16.72766 77 ALA A N 1
ATOM 598 C CA . ALA A 1 77 ? -5.43773 -2.79580 0.79528 1.000 17.41838 77 ALA A CA 1
ATOM 599 C C . ALA A 1 77 ? -4.32822 -2.23078 -0.08075 1.000 19.03508 77 ALA A C 1
ATOM 600 O O . ALA A 1 77 ? -3.76304 -2.94555 -0.91415 1.000 19.41342 77 ALA A O 1
ATOM 602 N N . LYS A 1 78 ? -3.97524 -0.95979 0.11331 1.000 18.86127 78 LYS A N 1
ATOM 603 C CA A LYS A 1 78 ? -2.87427 -0.35621 -0.62788 0.565 18.74931 78 LYS A CA 1
ATOM 604 C CA B LYS A 1 78 ? -2.87574 -0.37997 -0.64308 0.435 18.73612 78 LYS A CA 1
ATOM 605 C C . LYS A 1 78 ? -1.51920 -0.65532 -0.00738 1.000 17.67533 78 LYS A C 1
ATOM 606 O O . LYS A 1 78 ? -0.49533 -0.30565 -0.60336 1.000 17.32695 78 LYS A O 1
ATOM 617 N N . ASN A 1 79 ? -1.48939 -1.28166 1.17708 1.000 16.23031 79 ASN A N 1
ATOM 618 C CA . ASN A 1 79 ? -0.24718 -1.57777 1.88227 1.000 16.29598 79 ASN A CA 1
ATOM 619 C C . ASN A 1 79 ? 0.49606 -0.28115 2.18821 1.000 15.47085 79 ASN A C 1
ATOM 620 O O . ASN A 1 79 ? 1.71602 -0.18757 2.01596 1.000 17.86465 79 ASN A O 1
ATOM 625 N N . MET A 1 80 ? -0.25117 0.73559 2.63670 1.000 15.40415 80 MET A N 1
ATOM 626 C CA . MET A 1 80 ? 0.31175 2.05282 2.88833 1.000 15.88788 80 MET A CA 1
ATOM 627 C C . MET A 1 80 ? -0.01856 2.54714 4.28900 1.000 15.83744 80 MET A C 1
ATOM 628 O O . MET A 1 80 ? -1.07069 2.24115 4.85247 1.000 16.27524 80 MET A O 1
ATOM 633 N N . VAL A 1 81 ? 0.89990 3.33452 4.83019 1.000 13.72998 81 VAL A N 1
ATOM 634 C CA . VAL A 1 81 ? 0.75241 3.98728 6.12315 1.000 13.95808 81 VAL A CA 1
ATOM 635 C C . VAL A 1 81 ? 1.03714 5.46009 5.89341 1.000 14.85262 81 VAL A C 1
ATOM 636 O O . VAL A 1 81 ? 1.84598 5.82332 5.02929 1.000 15.31866 81 VAL A O 1
ATOM 640 N N . TYR A 1 82 ? 0.38313 6.31130 6.68666 1.000 13.11675 82 TYR A N 1
ATOM 641 C CA . TYR A 1 82 ? 0.45496 7.75012 6.48884 1.000 12.41574 82 TYR A CA 1
ATOM 642 C C . TYR A 1 82 ? 0.73121 8.45265 7.80263 1.000 11.24618 82 TYR A C 1
ATOM 643 O O . TYR A 1 82 ? 0.35121 7.97062 8.87242 1.000 14.02342 82 TYR A O 1
ATOM 652 N N . LEU A 1 83 ? 1.36567 9.62464 7.70928 1.000 12.04409 83 LEU A N 1
ATOM 653 C CA . LEU A 1 83 ? 1.56135 10.48684 8.87116 1.000 12.35908 83 LEU A CA 1
ATOM 654 C C . LEU A 1 83 ? 1.24959 11.91995 8.44985 1.000 13.07964 83 LEU A C 1
ATOM 655 O O . LEU A 1 83 ? 2.03821 12.55439 7.73206 1.000 14.33198 83 LEU A O 1
ATOM 660 N N . ARG A 1 84 ? 0.08914 12.41803 8.88201 0.898 12.50242 84 ARG A N 1
ATOM 661 C CA . ARG A 1 84 ? -0.27421 13.81737 8.67454 1.000 14.63665 84 ARG A CA 1
ATOM 662 C C . ARG A 1 84 ? 0.39983 14.65172 9.75293 0.890 14.78730 84 ARG A C 1
ATOM 663 O O . ARG A 1 84 ? 0.22945 14.38903 10.94786 0.988 17.01561 84 ARG A O 1
ATOM 671 N N . MET A 1 85 ? 1.15043 15.66195 9.33708 1.000 15.21394 85 MET A N 1
ATOM 672 C CA A MET A 1 85 ? 1.92307 16.50715 10.24444 0.540 15.73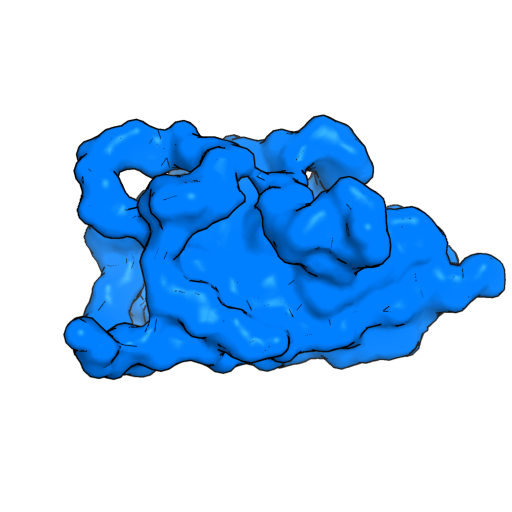601 85 MET A CA 1
ATOM 673 C CA B MET A 1 85 ? 1.89986 16.50317 10.26318 0.460 15.85956 85 MET A CA 1
ATOM 674 C C . MET A 1 85 ? 1.41662 17.94027 10.13360 1.000 16.66483 85 MET A C 1
ATOM 675 O O . MET A 1 85 ? 1.67681 18.60877 9.12853 1.000 18.96621 85 MET A O 1
ATOM 684 N N . ASN A 1 86 ? 0.71301 18.41659 11.15618 1.000 16.90396 86 ASN A N 1
ATOM 685 C CA . ASN A 1 86 ? 0.22795 19.78885 11.19789 1.000 18.12316 86 ASN A CA 1
ATOM 686 C C . ASN A 1 86 ? 1.07111 20.63207 12.14741 1.000 19.01741 86 ASN A C 1
ATOM 687 O O . ASN A 1 86 ? 1.76222 20.11646 13.02539 1.000 18.75551 86 ASN A O 1
ATOM 692 N N . SER A 1 87 ? 1.00780 21.94790 11.95456 1.000 18.98728 87 SER A N 1
ATOM 693 C CA . SER A 1 87 ? 1.62882 22.89454 12.88287 1.000 17.88155 87 SER A CA 1
ATOM 694 C C . SER A 1 87 ? 3.10598 22.58731 13.08800 1.000 17.62033 87 SER A C 1
ATOM 695 O O . SER A 1 87 ? 3.59994 22.54793 14.21685 1.000 20.23132 87 SER A O 1
ATOM 698 N N . LEU A 1 88 ? 3.81638 22.36738 11.98574 1.000 15.63360 88 LEU A N 1
ATOM 699 C CA . LEU A 1 88 ? 5.20693 21.93299 12.09238 1.000 16.07454 88 LEU A CA 1
ATOM 700 C C . LEU A 1 88 ? 6.05784 23.01213 12.76068 1.000 18.84430 88 LEU A C 1
ATOM 701 O O . LEU A 1 88 ? 5.80124 24.21471 12.62578 1.000 19.39529 88 LEU A O 1
ATOM 706 N N . LYS A 1 89 ? 7.06657 22.56134 13.52021 1.000 19.93786 89 LYS A N 1
ATOM 707 C CA . LYS A 1 89 ? 8.00736 23.38212 14.26461 1.000 20.70569 89 LYS A CA 1
ATOM 708 C C . LYS A 1 89 ? 9.43196 23.06828 13.82090 1.000 18.99165 89 LYS A C 1
ATOM 709 O O . LYS A 1 89 ? 9.71741 21.94515 13.39444 1.000 16.83483 89 LYS A O 1
ATOM 715 N N . PRO A 1 90 ? 10.35063 24.02866 13.93750 1.000 20.51956 90 PRO A N 1
ATOM 716 C CA . PRO A 1 90 ? 11.75691 23.74311 13.61281 1.000 21.07066 90 PRO A CA 1
ATOM 717 C C . PRO A 1 90 ? 12.29813 22.47704 14.26381 1.000 21.71940 90 PRO A C 1
ATOM 718 O O . PRO A 1 90 ? 13.05551 21.73551 13.62177 1.000 21.94506 90 PRO A O 1
ATOM 722 N N . GLU A 1 91 ? 11.91166 22.18270 15.50343 1.000 20.68476 91 GLU A N 1
ATOM 723 C CA . GLU A 1 91 ? 12.45608 20.98880 16.12934 1.000 22.23936 91 GLU A CA 1
ATOM 724 C C . GLU A 1 91 ? 11.83845 19.69995 15.60024 1.000 20.35400 91 GLU A C 1
ATOM 725 O O . GLU A 1 91 ? 12.27279 18.62016 16.02412 1.000 20.64872 91 GLU A O 1
ATOM 731 N N . ASP A 1 92 ? 10.84901 19.77324 14.69450 1.000 16.99110 92 ASP A N 1
ATOM 732 C CA . ASP A 1 92 ? 10.37959 18.59377 13.97201 1.000 14.49467 92 ASP A CA 1
ATOM 733 C C . ASP A 1 92 ? 11.29881 18.20533 12.81725 1.000 14.81557 92 ASP A C 1
ATOM 734 O O . ASP A 1 92 ? 11.04822 17.19183 12.15553 1.000 15.81464 92 ASP A O 1
ATOM 739 N N . THR A 1 93 ? 12.33104 18.99067 12.54165 1.000 15.45633 93 THR A N 1
ATOM 740 C CA . THR A 1 93 ? 13.27855 18.66190 11.47882 1.000 14.85998 93 THR A CA 1
ATOM 741 C C . THR A 1 93 ? 14.00075 17.35957 11.81307 1.000 14.97515 93 THR A C 1
ATOM 742 O O . THR A 1 93 ? 14.61504 17.24287 12.87651 1.000 17.02276 93 THR A O 1
ATOM 746 N N . ALA A 1 94 ? 13.93590 16.38743 10.90292 1.000 13.72589 94 ALA A N 1
ATOM 747 C CA . ALA A 1 94 ? 14.45199 15.04640 11.15887 1.000 13.67569 94 ALA A CA 1
ATOM 748 C C . ALA A 1 94 ? 14.26241 14.23045 9.88752 1.000 14.79549 94 ALA A C 1
ATOM 749 O O . ALA A 1 94 ? 13.55069 14.64203 8.96546 1.000 17.65362 94 ALA A O 1
ATOM 751 N N . VAL A 1 95 ? 14.90278 13.06967 9.84974 1.000 12.93910 95 VAL A N 1
ATOM 752 C CA . VAL A 1 95 ? 14.57844 12.04858 8.86122 1.000 12.12175 95 VAL A CA 1
ATOM 753 C C . VAL A 1 95 ? 13.54519 11.14003 9.48523 1.000 13.88399 95 VAL A C 1
ATOM 754 O O . VAL A 1 95 ? 13.75998 10.62391 10.58922 1.000 14.32721 95 VAL A O 1
ATOM 758 N N . TYR A 1 96 ? 12.41746 10.96354 8.79574 1.000 13.77186 96 TYR A N 1
ATOM 759 C CA . TYR A 1 96 ? 11.29019 10.19507 9.31015 1.000 13.80602 96 TYR A CA 1
ATOM 760 C C . TYR A 1 96 ? 11.27262 8.80723 8.69113 1.000 14.27839 96 TYR A C 1
ATOM 761 O O . TYR A 1 96 ? 11.39924 8.66373 7.46694 1.000 15.16362 96 TYR A O 1
ATOM 770 N N . PHE A 1 97 ? 11.11075 7.79760 9.54614 1.000 12.18155 97 PHE A N 1
ATOM 771 C CA . PHE A 1 97 ? 11.14003 6.38729 9.17838 1.000 13.43335 97 PHE A CA 1
ATOM 772 C C . PHE A 1 97 ? 9.83552 5.70247 9.56110 1.000 13.90258 97 PHE A C 1
ATOM 773 O O . PHE A 1 97 ? 9.27347 5.96108 10.62824 1.000 13.34447 97 PHE A O 1
ATOM 781 N N . CYS A 1 98 ? 9.40228 4.77164 8.72525 1.000 13.60112 98 CYS A N 1
ATOM 782 C CA . CYS A 1 98 ? 8.29997 3.87632 9.03854 1.000 14.57481 98 CYS A CA 1
ATOM 783 C C . CYS A 1 98 ? 8.86534 2.48055 9.26361 1.000 14.45450 98 CYS A C 1
ATOM 784 O O . CYS A 1 98 ? 9.90217 2.12241 8.69301 1.000 16.23771 98 CYS A O 1
ATOM 787 N N . ALA A 1 99 ? 8.19828 1.70655 10.12167 1.000 13.94497 99 ALA A N 1
ATOM 788 C CA . ALA A 1 99 ? 8.69063 0.37951 10.46648 1.000 13.55600 99 ALA A CA 1
ATOM 789 C C . ALA A 1 99 ? 7.51785 -0.51221 10.84861 1.000 15.40811 99 ALA A C 1
ATOM 790 O O . ALA A 1 99 ? 6.40481 -0.03236 11.09160 1.000 15.20068 99 ALA A O 1
ATOM 792 N N . VAL A 1 100 ? 7.78804 -1.82056 10.87868 1.000 15.27661 100 VAL A N 1
ATOM 793 C CA . VAL A 1 100 ? 6.78974 -2.86554 11.08319 1.000 15.05910 100 VAL A CA 1
ATOM 794 C C . VAL A 1 100 ? 6.92471 -3.42450 12.49388 1.000 14.92483 100 VAL A C 1
ATOM 795 O O . VAL A 1 100 ? 8.02316 -3.80369 12.90626 1.000 15.34125 100 VAL A O 1
ATOM 799 N N . ASP A 1 101 ? 5.79749 -3.54104 13.20999 1.000 15.48284 101 ASP A N 1
ATOM 800 C CA . ASP A 1 101 ? 5.71105 -4.26683 14.47894 1.000 17.07144 101 ASP A CA 1
ATOM 801 C C . ASP A 1 101 ? 4.94341 -5.55542 14.20098 1.000 17.54204 101 ASP A C 1
ATOM 802 O O . ASP A 1 101 ? 3.72329 -5.52926 14.02077 1.000 17.92863 101 ASP A O 1
ATOM 807 N N . GLN A 1 102 ? 5.64633 -6.68866 14.18107 1.000 18.70529 102 GLN A N 1
ATOM 808 C CA . GLN A 1 102 ? 4.97073 -7.95704 13.93327 1.000 21.26326 102 GLN A CA 1
ATOM 809 C C . GLN A 1 102 ? 4.87389 -8.82279 15.18636 1.000 21.26058 102 GLN A C 1
ATOM 810 O O . GLN A 1 102 ? 4.67548 -10.03385 15.07750 1.000 23.60096 102 GLN A O 1
ATOM 816 N N . LEU A 1 103 ? 4.96093 -8.21981 16.37906 1.000 20.17226 103 LEU A N 1
ATOM 817 C CA A LEU A 1 103 ? 4.87840 -8.97570 17.62536 0.574 19.96570 103 LEU A CA 1
ATOM 818 C CA B LEU A 1 103 ? 4.88445 -9.00209 17.60548 0.426 20.37644 103 LEU A CA 1
ATOM 819 C C . LEU A 1 103 ? 3.46097 -9.42101 17.95438 1.000 19.19127 103 LEU A C 1
ATOM 820 O O . LEU A 1 103 ? 3.28548 -10.32521 18.77918 1.000 20.98723 103 LEU A O 1
ATOM 829 N N . ASN A 1 104 ? 2.45098 -8.79354 17.35657 1.000 19.26004 104 ASN A N 1
ATOM 830 C CA . ASN A 1 104 ? 1.05461 -9.13387 17.63594 1.000 20.93370 104 ASN A CA 1
ATOM 831 C C . ASN A 1 104 ? 0.74304 -8.95517 19.12416 1.000 20.35742 104 ASN A C 1
ATOM 832 O O . ASN A 1 104 ? -0.00169 -9.73418 19.72959 1.000 21.15105 104 ASN A O 1
ATOM 837 N N . ALA A 1 105 ? 1.31393 -7.90900 19.71476 1.000 18.80561 105 ALA A N 1
ATOM 838 C CA . ALA A 1 105 ? 1.16701 -7.60262 21.13570 1.000 21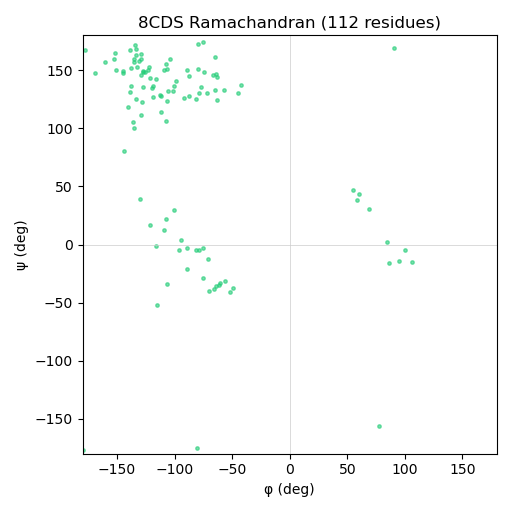.03319 105 ALA A CA 1
ATOM 839 C C . ALA A 1 105 ? 0.77148 -6.14365 21.34624 1.000 21.47139 105 ALA A C 1
ATOM 840 O O . ALA A 1 105 ? 1.24923 -5.46596 22.26483 1.000 23.13508 105 ALA A O 1
ATOM 842 N N . GLY A 1 106 ? -0.09366 -5.62853 20.49541 1.000 21.84399 106 GLY A N 1
ATOM 843 C CA . GLY A 1 106 ? -0.54423 -4.26133 20.66591 1.000 22.22775 106 GLY A CA 1
ATOM 844 C C . GLY A 1 106 ? 0.47797 -3.23696 20.19706 1.000 22.20753 106 GLY A C 1
ATOM 845 O O . GLY A 1 106 ? 1.33724 -3.50133 19.34490 1.000 23.67782 106 GLY A O 1
ATOM 846 N N . LEU A 1 107 ? 0.36457 -2.03334 20.75852 1.000 20.45436 107 LEU A N 1
ATOM 847 C CA . LEU A 1 107 ? 1.16274 -0.90207 20.30322 1.000 19.22236 107 LEU A CA 1
ATOM 848 C C . LEU A 1 107 ? 2.34318 -0.68044 21.23503 1.000 19.02615 107 LEU A C 1
ATOM 849 O O . LEU A 1 107 ? 2.19533 -0.73931 22.45980 1.000 19.69788 107 LEU A O 1
ATOM 854 N N . GLY A 1 108 ? 3.51576 -0.43624 20.63987 1.000 19.27311 108 GLY A N 1
ATOM 855 C CA . GLY A 1 108 ? 4.71718 -0.16480 21.39768 1.000 19.97193 108 GLY A CA 1
ATOM 856 C C . GLY A 1 108 ? 5.48234 1.01610 20.82557 1.000 19.28863 108 GLY A C 1
ATOM 857 O O . GLY A 1 108 ? 5.31647 1.40271 19.66485 1.000 19.06587 108 GLY A O 1
ATOM 858 N N . ASP A 1 109 ? 6.34237 1.58999 21.66816 1.000 18.54308 109 ASP A N 1
ATOM 859 C CA . ASP A 1 109 ? 7.01307 2.83764 21.32074 1.000 18.18905 109 ASP A CA 1
ATOM 860 C C . ASP A 1 109 ? 8.53331 2.72514 21.32509 1.000 17.55978 109 ASP A C 1
ATOM 861 O O . ASP A 1 109 ? 9.21669 3.75128 21.35396 1.000 18.06810 109 ASP A O 1
ATOM 866 N N . VAL A 1 110 ? 9.08185 1.51186 21.28487 1.000 16.81943 110 VAL A N 1
ATOM 867 C CA . VAL A 1 110 ? 10.52744 1.30549 21.33715 1.000 17.27956 110 VAL A CA 1
ATOM 868 C C . VAL A 1 110 ? 11.00605 0.77199 19.99371 1.000 17.84849 110 VAL A C 1
ATOM 869 O O . VAL A 1 110 ? 10.47044 -0.22247 19.48065 1.000 17.90047 110 VAL A O 1
ATOM 873 N N . SER A 1 111 ? 12.01992 1.43736 19.42747 1.000 19.07639 111 SER A N 1
ATOM 874 C CA . SER A 1 111 ? 12.43956 1.14827 18.06074 1.000 19.43884 111 SER A CA 1
ATOM 875 C C . SER A 1 111 ? 12.92666 -0.28385 17.88662 1.000 19.32703 111 SER A C 1
ATOM 876 O O . SER A 1 111 ? 12.72302 -0.87683 16.82422 1.000 19.33743 111 SER A O 1
ATOM 879 N N . TYR A 1 112 ? 13.58030 -0.86198 18.89322 1.000 21.74436 112 TYR A N 1
ATOM 880 C CA A TYR A 1 112 ? 14.17116 -2.17547 18.66187 0.499 22.16588 112 TYR A CA 1
ATOM 881 C CA B TYR A 1 112 ? 14.17320 -2.17637 18.69517 0.501 23.06083 112 TYR A CA 1
ATOM 882 C C . TYR A 1 112 ? 13.12157 -3.26037 18.48298 1.000 22.09896 112 TYR A C 1
ATOM 883 O O . TYR A 1 112 ? 13.46022 -4.34536 17.99158 1.000 22.40853 112 TYR A O 1
ATOM 900 N N . ASP A 1 113 ? 11.86111 -2.98944 18.83276 1.000 19.62750 113 ASP A N 1
ATOM 901 C CA . ASP A 1 113 ? 10.78250 -3.95017 18.63796 1.000 21.65776 113 ASP A CA 1
ATOM 902 C C . ASP A 1 113 ? 10.23982 -3.95649 17.21374 1.000 20.07869 113 ASP A C 1
ATOM 903 O O . ASP A 1 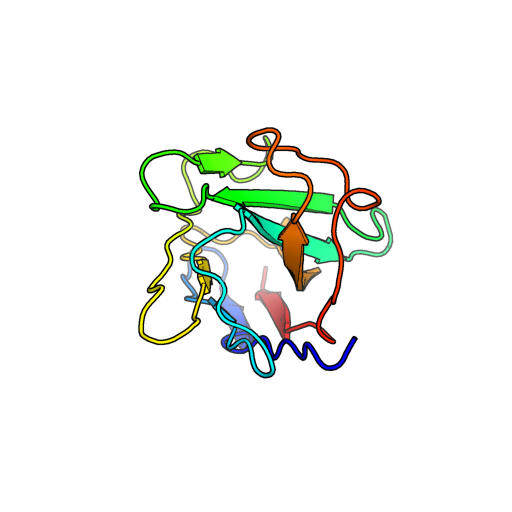113 ? 9.37459 -4.78735 16.90540 1.000 21.74261 113 ASP A O 1
ATOM 908 N N . TYR A 1 114 ? 10.71084 -3.05973 16.35033 1.000 18.59734 114 TYR A N 1
ATOM 909 C CA . TYR A 1 114 ? 10.19518 -2.90227 14.99498 1.000 17.55411 114 TYR A CA 1
ATOM 910 C C . TYR A 1 114 ? 11.18622 -3.43660 13.96271 1.000 21.32100 114 TYR A C 1
ATOM 911 O O . TYR A 1 114 ? 12.39722 -3.41798 14.17605 1.000 22.20641 114 TYR A O 1
ATOM 920 N N . ASP A 1 115 ? 10.65681 -3.81630 12.79271 1.000 24.95982 115 ASP A N 1
ATOM 921 C CA . ASP A 1 115 ? 11.43787 -4.43143 11.72279 1.000 27.37040 115 ASP A CA 1
ATOM 922 C C . ASP A 1 115 ? 11.22287 -3.73077 10.38166 1.000 25.96244 115 ASP A C 1
ATOM 923 O O . ASP A 1 115 ? 10.27535 -2.95486 10.18243 1.000 27.28575 115 ASP A O 1
ATOM 928 N N . TYR A 1 116 ? 12.13281 -4.01777 9.45433 1.000 26.08750 116 TYR A N 1
ATOM 929 C CA . TYR A 1 116 ? 11.94336 -3.73341 8.03199 1.000 27.16767 116 TYR A CA 1
ATOM 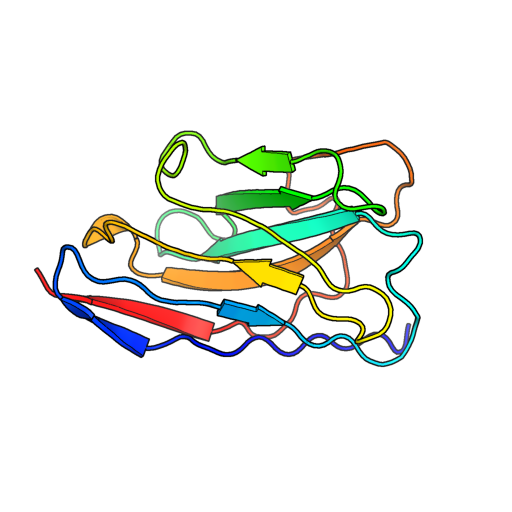930 C C . TYR A 1 116 ? 11.94449 -2.23801 7.74805 1.000 26.92450 116 TYR A C 1
ATOM 931 O O . TYR A 1 116 ? 11.28894 -1.76447 6.81326 1.000 31.33244 116 TYR A O 1
ATOM 940 N N . TRP A 1 117 ? 12.68854 -1.50620 8.56336 1.000 24.17466 117 TRP A N 1
ATOM 941 C CA . TRP A 1 117 ? 12.91070 -0.08006 8.38710 1.000 24.10904 117 TRP A CA 1
ATOM 942 C C . TRP A 1 117 ? 13.17173 0.30009 6.93567 1.000 25.83212 117 TRP A C 1
ATOM 943 O O . TRP A 1 117 ? 13.92921 -0.36588 6.22982 1.000 29.59583 117 TRP A O 1
ATOM 954 N N . GLY A 1 118 ? 12.55015 1.39730 6.50408 1.000 24.03459 118 GLY A N 1
ATOM 955 C CA . GLY A 1 118 ? 12.91662 2.02757 5.25451 1.000 24.37619 118 GLY A CA 1
ATOM 956 C C . GLY A 1 118 ? 14.14888 2.89442 5.41422 1.000 24.32867 118 GLY A C 1
ATOM 957 O O . GLY A 1 118 ? 14.77378 2.95825 6.47600 1.000 23.69422 118 GLY A O 1
ATOM 958 N N . GLN A 1 119 ? 14.49981 3.58557 4.33389 1.000 24.47073 119 GLN A N 1
ATOM 959 C CA . GLN A 1 119 ? 15.62312 4.51068 4.38424 1.000 23.74092 119 GLN A CA 1
ATOM 960 C C . GLN A 1 119 ? 15.21161 5.91637 4.79878 1.000 21.44689 119 GLN A C 1
ATOM 961 O O . GLN A 1 119 ? 16.08104 6.77610 4.96788 1.000 22.00318 119 GLN A O 1
ATOM 967 N N . GLY A 1 120 ? 13.92247 6.17131 4.99813 1.000 17.46816 120 GLY A N 1
ATOM 968 C CA . GLY A 1 120 ? 13.48687 7.42532 5.58012 1.000 17.40935 120 GLY A CA 1
ATOM 969 C C . GLY A 1 120 ? 13.21060 8.51231 4.55295 1.000 17.21139 120 GLY A C 1
ATOM 970 O O . GLY A 1 120 ? 13.54926 8.41313 3.36698 1.000 18.95804 120 GLY A O 1
ATOM 971 N N . THR A 1 121 ? 12.59698 9.59038 5.03979 1.000 15.49523 121 THR A N 1
ATOM 972 C CA . THR A 1 121 ? 12.31443 10.76134 4.21426 1.000 14.33587 121 THR A CA 1
ATOM 973 C C . THR A 1 121 ? 12.61123 12.01078 5.03898 1.000 14.48866 121 THR A C 1
ATOM 974 O O . THR A 1 121 ? 12.22179 12.10567 6.20689 1.000 15.45838 121 THR A O 1
ATOM 978 N N . GLN A 1 122 ? 13.35558 12.93908 4.44148 1.000 15.52872 122 GLN A N 1
ATOM 979 C CA . GLN A 1 122 ? 13.83377 14.12146 5.14721 1.000 13.98968 122 GLN A CA 1
ATOM 980 C C . GLN A 1 122 ? 12.73976 15.17172 5.26977 1.000 13.69219 122 GLN A C 1
ATOM 981 O O . GLN A 1 122 ? 12.11482 15.54784 4.27069 1.000 16.34771 122 GLN A O 1
ATOM 987 N N . VAL A 1 123 ? 12.54329 15.67976 6.48815 1.000 13.81583 123 VAL A N 1
ATOM 988 C CA . VAL A 1 123 ? 11.64036 16.79548 6.74819 1.000 14.50424 123 VAL A CA 1
ATOM 989 C C . VAL A 1 123 ? 12.46259 17.93264 7.32943 1.000 14.97074 123 VAL A C 1
ATOM 990 O O . VAL A 1 123 ? 13.18473 17.73812 8.30944 1.000 15.78911 123 VAL A O 1
ATOM 994 N N . THR A 1 124 ? 12.35611 19.11871 6.73263 1.000 16.08584 124 THR A N 1
ATOM 995 C CA . THR A 1 124 ? 13.08905 20.28482 7.21109 1.000 18.15750 124 THR A CA 1
ATOM 996 C C . THR A 1 124 ? 12.10048 21.41794 7.39630 1.000 18.89596 124 THR A C 1
ATOM 997 O O . THR A 1 124 ? 11.41048 21.79846 6.44223 1.000 19.30040 124 THR A O 1
ATOM 1001 N N . VAL A 1 125 ? 12.03407 21.95906 8.61047 1.000 18.42886 125 VAL A N 1
ATOM 1002 C CA . VAL A 1 125 ? 11.10699 23.03645 8.93634 1.000 20.46337 125 VAL A CA 1
ATOM 1003 C C . VAL A 1 125 ? 11.93155 24.28899 9.19035 1.000 25.28464 125 VAL A C 1
ATOM 1004 O O . VAL A 1 125 ? 12.70744 24.33878 10.15190 1.000 26.31783 125 VAL A O 1
ATOM 1008 N N . SER A 1 126 ? 11.76746 25.28865 8.31640 1.000 29.08218 126 SER A N 1
ATOM 1009 C CA . SER A 1 126 ? 12.53759 26.52781 8.36250 1.000 35.32693 126 SER A CA 1
ATOM 1010 C C . SER A 1 126 ? 12.02280 27.44537 9.45965 1.000 36.79132 126 SER A C 1
ATOM 1011 O O . SER A 1 126 ? 10.81556 27.65766 9.60165 1.000 36.50417 126 SER A O 1
ATOM 1014 N N . SER A 1 127 ? 12.95150 28.01345 10.21358 1.000 38.99944 127 SER A N 1
ATOM 1015 C CA . SER A 1 127 ? 12.61501 28.89194 11.32103 1.000 41.98334 127 SER A CA 1
ATOM 1016 C C . SER A 1 127 ? 12.01743 30.21095 10.83457 1.000 43.44872 127 SER A C 1
ATOM 1017 O O . SER A 1 127 ? 12.14476 30.59582 9.66700 1.000 43.40763 127 SER A O 1
#

B-factor: mean 22.05, std 8.08, range [11.23, 51.27]

Radius of gyration: 13.42 Å; Cα contacts (8 Å, |Δi|>4): 345; chains: 1; bounding box: 30×40×24 Å